Protein AF-A0A431WDT6-F1 (afdb_monomer)

Sequence (170 aa):
MSDIFACDIINPVSVLKQYQFIEPVYHSDGMGHVQEQILVSDQPCSLEGLLERIEEQGDWDSCLVMFEDQPKIWLLSFSDKLENIADYHTKCNMKILSLLTERSDIIALLQDADRWFWDDSNRKMITPLLKEIEELLDHQYSDDLEKEIDVSILTRIKINLEKLYKPYIG

Structure (mmCIF, N/CA/C/O backbone):
data_AF-A0A431WDT6-F1
#
_entry.id   AF-A0A431WDT6-F1
#
loop_
_atom_site.group_PDB
_atom_site.id
_atom_site.type_symbol
_atom_site.label_atom_id
_atom_site.label_alt_id
_atom_site.label_comp_id
_atom_site.label_asym_id
_atom_site.label_entity_id
_atom_site.label_seq_id
_atom_site.pdbx_PDB_ins_code
_atom_site.Cartn_x
_atom_site.Cartn_y
_atom_site.Cartn_z
_atom_site.occupancy
_atom_site.B_iso_or_equiv
_atom_site.auth_seq_id
_atom_site.auth_comp_id
_atom_site.auth_asym_id
_atom_site.auth_atom_id
_atom_site.pdbx_PDB_model_num
ATOM 1 N N . MET A 1 1 ? 33.436 3.730 -22.386 1.00 36.91 1 MET A N 1
ATOM 2 C CA . MET A 1 1 ? 32.573 2.625 -22.839 1.00 36.91 1 MET A CA 1
ATOM 3 C C . MET A 1 1 ? 31.219 2.913 -22.251 1.00 36.91 1 MET A C 1
ATOM 5 O O . MET A 1 1 ? 31.097 2.971 -21.040 1.00 36.91 1 MET A O 1
ATOM 9 N N . SER A 1 2 ? 30.301 3.318 -23.113 1.00 35.41 2 SER A N 1
ATOM 10 C CA . SER A 1 2 ? 28.954 3.752 -22.779 1.00 35.41 2 SER A CA 1
ATOM 11 C C . SER A 1 2 ? 28.068 2.517 -22.690 1.00 35.41 2 SER A C 1
ATOM 13 O O . SER A 1 2 ? 27.655 2.002 -23.730 1.00 35.41 2 SER A O 1
ATOM 15 N N . ASP A 1 3 ? 27.803 2.047 -21.473 1.00 36.84 3 ASP A N 1
ATOM 16 C CA . ASP A 1 3 ? 26.693 1.130 -21.219 1.00 36.84 3 ASP A CA 1
ATOM 17 C C . ASP A 1 3 ? 25.397 1.928 -21.362 1.00 36.84 3 ASP A C 1
ATOM 19 O O . ASP A 1 3 ? 24.826 2.461 -20.414 1.00 36.84 3 ASP A O 1
ATOM 23 N N . ILE A 1 4 ? 24.985 2.078 -22.619 1.00 40.81 4 ILE A N 1
ATOM 24 C CA . ILE A 1 4 ? 23.630 2.443 -23.006 1.00 40.81 4 ILE A CA 1
ATOM 25 C C . ILE A 1 4 ? 22.796 1.208 -22.659 1.00 40.81 4 ILE A C 1
ATOM 27 O O . ILE A 1 4 ? 22.671 0.283 -23.464 1.00 40.81 4 ILE A O 1
ATOM 31 N N . PHE A 1 5 ? 22.339 1.121 -21.409 1.00 45.00 5 PHE A N 1
ATOM 32 C CA . PHE A 1 5 ? 21.459 0.041 -20.984 1.00 45.00 5 PHE A CA 1
ATOM 33 C C . PHE A 1 5 ? 20.177 0.097 -21.812 1.00 45.00 5 PHE A C 1
ATOM 35 O O . PHE A 1 5 ? 19.539 1.137 -21.950 1.00 45.00 5 PHE A O 1
ATOM 42 N N . ALA A 1 6 ? 19.823 -1.054 -22.373 1.00 44.91 6 ALA A N 1
ATOM 43 C CA . ALA A 1 6 ? 18.714 -1.305 -23.280 1.00 44.91 6 ALA A CA 1
ATOM 44 C C . ALA A 1 6 ? 17.319 -1.145 -22.630 1.00 44.91 6 ALA A C 1
ATOM 46 O O . ALA A 1 6 ? 16.490 -2.045 -22.709 1.00 44.91 6 ALA A O 1
ATOM 47 N N . CYS A 1 7 ? 17.045 -0.008 -21.988 1.00 49.97 7 CYS A N 1
ATOM 48 C CA . CYS A 1 7 ? 15.744 0.347 -21.407 1.00 49.97 7 CYS A CA 1
ATOM 49 C C . CYS A 1 7 ? 15.107 1.526 -22.219 1.00 49.97 7 CYS A C 1
ATOM 51 O O . CYS A 1 7 ? 14.104 2.088 -21.791 1.00 49.97 7 CYS A O 1
ATOM 53 N N . ASP A 1 8 ? 15.648 1.897 -23.397 1.00 52.03 8 ASP A N 1
ATOM 54 C CA . ASP A 1 8 ? 15.261 3.094 -24.192 1.00 52.03 8 ASP A CA 1
ATOM 55 C C . ASP A 1 8 ? 14.007 2.946 -25.086 1.00 52.03 8 ASP A C 1
ATOM 57 O O . ASP A 1 8 ? 13.572 3.913 -25.707 1.00 52.03 8 ASP A O 1
ATOM 61 N N . ILE A 1 9 ? 13.378 1.765 -25.154 1.00 55.22 9 ILE A N 1
ATOM 62 C CA . ILE A 1 9 ? 12.106 1.556 -25.884 1.00 55.22 9 ILE A CA 1
ATOM 63 C C . ILE A 1 9 ? 11.198 0.589 -25.111 1.00 55.22 9 ILE A C 1
ATOM 65 O O . ILE A 1 9 ? 10.639 -0.349 -25.677 1.00 55.22 9 ILE A O 1
ATOM 69 N N . ILE A 1 10 ? 11.090 0.745 -23.792 1.00 71.44 10 ILE A N 1
ATOM 70 C CA . ILE A 1 10 ? 10.204 -0.113 -23.002 1.00 71.44 10 ILE A CA 1
ATOM 71 C C . ILE A 1 10 ? 9.273 0.766 -22.182 1.00 71.44 10 ILE A C 1
ATOM 73 O O . ILE A 1 10 ? 9.723 1.579 -21.379 1.00 71.44 10 ILE A O 1
ATOM 77 N N . ASN A 1 11 ? 7.969 0.617 -22.426 1.00 88.56 11 ASN A N 1
ATOM 78 C CA . ASN A 1 11 ? 6.929 1.251 -21.626 1.00 88.56 11 ASN A CA 1
ATOM 79 C C . ASN A 1 11 ? 7.142 0.827 -20.153 1.00 88.56 11 ASN A C 1
ATOM 81 O O . ASN A 1 11 ? 7.065 -0.374 -19.866 1.00 88.56 11 ASN A O 1
ATOM 85 N N . PRO A 1 12 ? 7.439 1.763 -19.231 1.00 91.44 12 PRO A N 1
ATOM 86 C CA . PRO A 1 12 ? 7.830 1.425 -17.865 1.00 91.44 12 PRO A CA 1
ATOM 87 C C . PRO A 1 12 ? 6.694 0.750 -17.090 1.00 91.44 12 PRO A C 1
ATOM 89 O O . PRO A 1 12 ? 6.957 -0.168 -16.318 1.00 91.44 12 PRO A O 1
ATOM 92 N N . VAL A 1 13 ? 5.431 1.093 -17.374 1.00 93.62 13 VAL A N 1
ATOM 93 C CA . VAL A 1 13 ? 4.253 0.412 -16.809 1.00 93.62 13 VAL A CA 1
ATOM 94 C C . VAL A 1 13 ? 4.203 -1.056 -17.241 1.00 93.62 13 VAL A C 1
ATOM 96 O O . VAL A 1 13 ? 3.886 -1.934 -16.443 1.00 93.62 13 VAL A O 1
ATOM 99 N N . SER A 1 14 ? 4.568 -1.356 -18.490 1.00 91.88 14 SER A N 1
ATOM 100 C CA . SER A 1 14 ? 4.610 -2.732 -19.004 1.00 91.88 14 SER A CA 1
ATOM 101 C C . SER A 1 14 ? 5.714 -3.566 -18.352 1.00 91.88 14 SER A C 1
ATOM 103 O O . SER A 1 14 ? 5.508 -4.757 -18.121 1.00 91.88 14 SER A O 1
ATOM 105 N N . VAL A 1 15 ? 6.861 -2.954 -18.032 1.00 91.56 15 VAL A N 1
ATOM 106 C CA . VAL A 1 15 ? 7.926 -3.617 -17.255 1.00 91.56 15 VAL A CA 1
ATOM 107 C C . VAL A 1 15 ? 7.469 -3.836 -15.822 1.00 91.56 15 VAL A C 1
ATOM 109 O O . VAL A 1 15 ? 7.578 -4.948 -15.312 1.00 91.56 15 VAL A O 1
ATOM 112 N N . LEU A 1 16 ? 6.899 -2.802 -15.198 1.00 93.06 16 LEU A N 1
ATOM 113 C CA . LEU A 1 16 ? 6.399 -2.873 -13.832 1.00 93.06 16 LEU A CA 1
ATOM 114 C C . LEU A 1 16 ? 5.329 -3.961 -13.678 1.00 93.06 16 LEU A C 1
ATOM 116 O O . LEU A 1 16 ? 5.355 -4.711 -12.709 1.00 93.06 16 LEU A O 1
ATOM 120 N N . LYS A 1 17 ? 4.448 -4.129 -14.672 1.00 92.62 17 LYS A N 1
ATOM 121 C CA . LYS A 1 17 ? 3.428 -5.191 -14.693 1.00 92.62 17 LYS A CA 1
ATOM 122 C C . LYS A 1 17 ? 4.014 -6.599 -14.529 1.00 92.62 17 LYS A C 1
ATOM 124 O O . LYS A 1 17 ? 3.323 -7.490 -14.045 1.00 92.62 17 LYS A O 1
ATOM 129 N N . GLN A 1 18 ? 5.257 -6.807 -14.963 1.00 91.06 18 GLN A N 1
ATOM 130 C CA . GLN A 1 18 ? 5.967 -8.088 -14.915 1.00 91.06 18 GLN A CA 1
ATOM 131 C C . GLN A 1 18 ? 6.990 -8.153 -13.772 1.00 91.06 18 GLN A C 1
ATOM 133 O O . GLN A 1 18 ? 7.735 -9.129 -13.669 1.00 91.06 18 GLN A O 1
ATOM 138 N N . TYR A 1 19 ? 7.043 -7.124 -12.923 1.00 91.00 19 TYR A N 1
ATOM 139 C CA . TYR A 1 19 ? 7.981 -7.051 -11.816 1.00 91.00 19 TYR A CA 1
ATOM 140 C C . TYR A 1 19 ? 7.681 -8.155 -10.797 1.00 91.00 19 TYR A C 1
ATOM 142 O O . TYR A 1 19 ? 6.546 -8.361 -10.375 1.00 91.00 19 TYR A O 1
ATOM 150 N N . GLN A 1 20 ? 8.721 -8.879 -10.419 1.00 89.50 20 GLN A N 1
ATOM 151 C CA . GLN A 1 20 ? 8.720 -9.936 -9.417 1.00 89.50 20 GLN A CA 1
ATOM 152 C C . G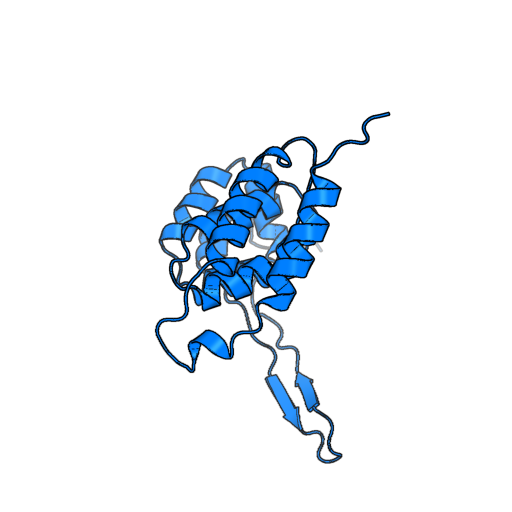LN A 1 20 ? 9.391 -9.431 -8.144 1.00 89.50 20 GLN A C 1
ATOM 154 O O . GLN A 1 20 ? 10.573 -9.084 -8.148 1.00 89.50 20 GLN A O 1
ATOM 159 N N . PHE A 1 21 ? 8.641 -9.421 -7.051 1.00 88.50 21 PHE A N 1
ATOM 160 C CA . PHE A 1 21 ? 9.181 -9.152 -5.728 1.00 88.50 21 PHE A CA 1
ATOM 161 C C . PHE A 1 21 ? 9.727 -10.452 -5.154 1.00 88.50 21 PHE A C 1
ATOM 163 O O . PHE A 1 21 ? 8.991 -11.426 -5.006 1.00 88.50 21 PHE A O 1
ATOM 170 N N . ILE A 1 22 ? 11.032 -10.485 -4.895 1.00 83.00 22 ILE A N 1
ATOM 171 C CA . ILE A 1 22 ? 11.690 -11.670 -4.354 1.00 83.00 22 ILE A CA 1
ATOM 172 C C . ILE A 1 22 ? 11.740 -11.539 -2.836 1.00 83.00 22 ILE A C 1
ATOM 174 O O . ILE A 1 22 ? 12.306 -10.580 -2.308 1.00 83.00 22 ILE A O 1
ATOM 178 N N . GLU A 1 23 ? 11.147 -12.506 -2.143 1.00 78.00 23 GLU A N 1
ATOM 179 C CA . GLU A 1 23 ? 11.227 -12.585 -0.690 1.00 78.00 23 GLU A CA 1
ATOM 180 C C . GLU A 1 23 ? 12.599 -13.115 -0.249 1.00 78.00 23 GLU A C 1
ATOM 182 O O . GLU A 1 23 ? 13.167 -14.006 -0.895 1.00 78.00 23 GLU A O 1
ATOM 187 N N . PRO A 1 24 ? 13.156 -12.585 0.850 1.00 79.88 24 PRO A N 1
ATOM 188 C CA . PRO A 1 24 ? 14.376 -13.122 1.426 1.00 79.88 24 PRO A CA 1
ATOM 189 C C . PRO A 1 24 ? 14.155 -14.545 1.953 1.00 79.88 24 PRO A C 1
ATOM 191 O O . PRO A 1 24 ? 13.082 -14.902 2.439 1.00 79.88 24 PRO A O 1
ATOM 194 N N . VAL A 1 25 ? 15.203 -15.367 1.894 1.00 84.00 25 VAL A N 1
ATOM 195 C CA . VAL A 1 25 ? 15.157 -16.734 2.429 1.00 84.00 25 VAL A CA 1
ATOM 196 C C . VAL A 1 25 ? 15.759 -16.753 3.827 1.00 84.00 25 VAL A C 1
ATOM 198 O O . VAL A 1 25 ? 16.950 -16.493 4.013 1.00 84.00 25 VAL A O 1
ATOM 201 N N . TYR A 1 26 ? 14.941 -17.119 4.810 1.00 84.25 26 TYR A N 1
ATOM 202 C CA . TYR A 1 26 ? 15.363 -17.261 6.199 1.00 84.25 26 TYR A CA 1
ATOM 203 C C . TYR A 1 26 ? 15.824 -18.687 6.496 1.00 84.25 26 TYR A C 1
ATOM 205 O O . TYR A 1 26 ? 15.119 -19.658 6.217 1.00 84.25 26 TYR A O 1
ATOM 213 N N . HIS A 1 27 ? 17.001 -18.825 7.099 1.00 88.06 27 HIS A N 1
ATOM 214 C CA . HIS A 1 27 ? 17.543 -20.115 7.522 1.00 88.06 27 HIS A CA 1
ATOM 215 C C . HIS A 1 27 ? 18.215 -20.003 8.892 1.00 88.06 27 HIS A C 1
ATOM 217 O O . HIS A 1 27 ? 18.692 -18.942 9.283 1.00 88.06 27 HIS A O 1
ATOM 223 N N . SER A 1 28 ? 18.231 -21.096 9.659 1.00 88.12 28 SER A N 1
ATOM 224 C CA . SER A 1 28 ? 18.931 -21.112 10.946 1.00 88.12 28 SER A CA 1
ATOM 225 C C . SER A 1 28 ? 20.441 -21.205 10.736 1.00 88.12 28 SER A C 1
ATOM 227 O O . SER A 1 28 ? 20.901 -22.000 9.918 1.00 88.12 28 SER A O 1
ATOM 229 N N . ASP A 1 29 ? 21.212 -20.454 11.524 1.00 84.75 29 ASP A N 1
ATOM 230 C CA . ASP A 1 29 ? 22.680 -20.535 11.550 1.00 84.75 29 ASP A CA 1
ATOM 231 C C . ASP A 1 29 ? 23.220 -21.730 12.362 1.00 84.75 29 ASP A C 1
ATOM 233 O O . ASP A 1 29 ? 24.432 -21.900 12.503 1.00 84.75 29 ASP A O 1
ATOM 237 N N . GLY A 1 30 ? 22.331 -22.553 12.931 1.00 83.69 30 GLY A N 1
ATOM 238 C CA . GLY A 1 30 ? 22.689 -23.669 13.810 1.00 83.69 30 GLY A CA 1
ATOM 239 C C . GLY A 1 30 ? 23.118 -23.262 15.227 1.00 83.69 30 GLY A C 1
ATOM 240 O O . GLY A 1 30 ? 23.385 -24.139 16.044 1.00 83.69 30 GLY A O 1
ATOM 241 N N . MET A 1 31 ? 23.139 -21.964 15.544 1.00 86.81 31 MET A N 1
ATOM 242 C CA . MET A 1 31 ? 23.462 -21.396 16.862 1.00 86.81 31 MET A CA 1
ATOM 243 C C . MET A 1 31 ? 22.242 -20.758 17.544 1.00 86.81 31 MET A C 1
ATOM 245 O O . MET A 1 31 ? 22.368 -20.143 18.601 1.00 86.81 31 MET A O 1
ATOM 249 N N . GLY A 1 32 ? 21.054 -20.929 16.960 1.00 84.56 32 GLY A N 1
ATOM 250 C CA . GLY A 1 32 ? 19.807 -20.358 17.464 1.00 84.56 32 GLY A CA 1
ATOM 251 C C . GLY A 1 32 ? 19.482 -18.971 16.908 1.00 84.56 32 GLY A C 1
ATOM 252 O O . GLY A 1 32 ? 18.523 -18.365 17.381 1.00 84.56 32 GLY A O 1
ATOM 253 N N . HIS A 1 33 ? 20.216 -18.478 15.904 1.00 86.44 33 HIS A N 1
ATOM 254 C CA . HIS A 1 33 ? 19.842 -17.271 15.168 1.00 86.44 33 HIS A CA 1
ATOM 255 C C . HIS A 1 33 ? 19.253 -17.613 13.797 1.00 86.44 33 HIS A C 1
ATOM 257 O O . HIS A 1 33 ? 19.459 -18.700 13.245 1.00 86.44 33 HIS A O 1
ATOM 263 N N . VAL A 1 34 ? 18.506 -16.655 13.254 1.00 85.81 34 VAL A N 1
ATOM 264 C CA . VAL A 1 34 ? 17.986 -16.684 11.887 1.00 85.81 34 VAL A CA 1
ATOM 265 C C . VAL A 1 34 ? 18.872 -15.782 11.035 1.00 85.81 34 VAL A C 1
ATOM 267 O O . VAL A 1 34 ? 19.055 -14.610 11.356 1.00 85.81 34 VAL A O 1
ATOM 270 N N . GLN A 1 35 ? 19.435 -16.340 9.968 1.00 84.12 35 GLN A N 1
ATOM 271 C CA . GLN A 1 35 ? 20.136 -15.603 8.927 1.00 84.12 35 GLN A CA 1
ATOM 272 C C . GLN A 1 35 ? 19.190 -15.329 7.766 1.00 84.12 35 GLN A C 1
ATOM 274 O O . GLN A 1 35 ? 18.425 -16.195 7.337 1.00 84.12 35 GLN A O 1
ATOM 279 N N . GLU A 1 36 ? 19.265 -14.103 7.266 1.00 85.25 36 GLU A N 1
ATOM 280 C CA . GLU A 1 36 ? 18.527 -13.642 6.103 1.00 85.25 36 GLU A CA 1
ATOM 281 C C . GLU A 1 36 ? 19.428 -13.715 4.869 1.00 85.25 36 GLU A C 1
ATOM 283 O O . GLU A 1 36 ? 20.492 -13.095 4.819 1.00 85.25 36 GLU A O 1
ATOM 288 N N . GLN A 1 37 ? 19.010 -14.480 3.863 1.00 82.75 37 GLN A N 1
ATOM 289 C CA . GLN A 1 37 ? 19.633 -14.465 2.547 1.00 82.75 37 GLN A CA 1
ATOM 290 C C . GLN A 1 37 ? 18.851 -13.526 1.633 1.00 82.75 37 GLN A C 1
ATOM 292 O O . GLN A 1 37 ? 17.759 -13.864 1.171 1.00 82.75 37 GLN A O 1
ATOM 297 N N . ILE A 1 38 ? 19.437 -12.366 1.338 1.00 77.69 38 ILE A N 1
ATOM 298 C CA . ILE A 1 38 ? 18.904 -11.443 0.334 1.00 77.69 38 ILE A CA 1
ATOM 299 C C . ILE A 1 38 ? 19.161 -12.050 -1.047 1.00 77.69 38 ILE A C 1
ATOM 301 O O . ILE A 1 38 ? 20.310 -12.264 -1.444 1.00 77.69 38 ILE A O 1
ATOM 305 N N . LEU A 1 39 ? 18.087 -12.349 -1.771 1.00 73.94 39 LEU A N 1
ATOM 306 C CA . LEU A 1 39 ? 18.159 -12.807 -3.152 1.00 73.94 39 LEU A CA 1
ATOM 307 C C . LEU A 1 39 ? 18.288 -11.594 -4.081 1.00 73.94 39 LEU A C 1
ATOM 309 O O . LEU A 1 39 ? 17.548 -10.620 -3.955 1.00 73.94 39 LEU A O 1
ATOM 313 N N . VAL A 1 40 ? 19.244 -11.645 -5.008 1.00 68.88 40 VAL A N 1
ATOM 314 C CA . VAL A 1 40 ? 19.426 -10.591 -6.013 1.00 68.88 40 VAL A CA 1
ATOM 315 C C . VAL A 1 40 ? 18.443 -10.839 -7.151 1.00 68.88 40 VAL A C 1
ATOM 317 O O . VAL A 1 40 ? 18.384 -11.942 -7.689 1.00 68.88 40 VAL A O 1
ATOM 320 N N . SER A 1 41 ? 17.663 -9.817 -7.495 1.00 70.81 41 SER A N 1
ATOM 321 C CA . SER A 1 41 ? 16.748 -9.858 -8.632 1.00 70.81 41 SER A CA 1
ATOM 322 C C . SER A 1 41 ? 17.514 -9.710 -9.945 1.00 70.81 41 SER A C 1
ATOM 324 O O . SER A 1 41 ? 18.319 -8.792 -10.085 1.00 70.81 41 SER A O 1
ATOM 326 N N . ASP A 1 42 ? 17.212 -10.561 -10.927 1.00 71.12 42 ASP A N 1
ATOM 327 C CA . ASP A 1 42 ? 17.721 -10.453 -12.306 1.00 71.12 42 ASP A CA 1
ATOM 328 C C . ASP A 1 42 ? 16.990 -9.360 -13.120 1.00 71.12 42 ASP A C 1
ATOM 330 O O . ASP A 1 42 ? 17.046 -9.328 -14.352 1.00 71.12 42 ASP A O 1
ATOM 334 N N . GLN A 1 43 ? 16.249 -8.469 -12.455 1.00 76.12 43 GLN A N 1
ATOM 335 C CA . GLN A 1 43 ? 15.481 -7.428 -13.127 1.00 76.12 43 GLN A CA 1
ATOM 336 C C . GLN A 1 43 ? 16.374 -6.352 -13.742 1.00 76.12 43 GLN A C 1
ATOM 338 O O . GLN A 1 43 ? 17.304 -5.865 -13.102 1.00 76.12 43 GLN A O 1
ATOM 343 N N . PRO A 1 44 ? 16.062 -5.926 -14.977 1.00 72.75 44 PRO A N 1
ATOM 344 C CA . PRO A 1 44 ? 16.914 -5.008 -15.721 1.00 72.75 44 PRO A CA 1
ATOM 345 C C . PRO A 1 44 ? 16.868 -3.568 -15.196 1.00 72.75 44 PRO A C 1
ATOM 347 O O . PRO A 1 44 ? 17.808 -2.813 -15.421 1.00 72.75 44 PRO A O 1
ATOM 350 N N . CYS A 1 45 ? 15.770 -3.172 -14.551 1.00 82.44 45 CYS A N 1
ATOM 351 C CA . CYS A 1 45 ? 15.501 -1.805 -14.117 1.00 82.44 45 CYS A CA 1
ATOM 352 C C . CYS A 1 45 ? 14.896 -1.895 -12.687 1.00 82.44 45 CYS A C 1
ATOM 354 O O . CYS A 1 45 ? 14.062 -2.769 -12.436 1.00 82.44 45 CYS A O 1
ATOM 356 N N . SER A 1 46 ? 15.375 -1.076 -11.736 1.00 88.38 46 SER A N 1
ATOM 357 C CA . SER A 1 46 ? 14.887 -1.066 -10.342 1.00 88.38 46 SER A CA 1
ATOM 358 C C . SER A 1 46 ? 13.457 -0.530 -10.258 1.00 88.38 46 SER A C 1
ATOM 360 O O . SER A 1 46 ? 13.038 0.215 -11.144 1.00 88.38 46 SER A O 1
ATOM 362 N N . LEU A 1 47 ? 12.719 -0.874 -9.197 1.00 90.38 47 LEU A N 1
ATOM 363 C CA . LEU A 1 47 ? 11.371 -0.346 -8.959 1.00 90.38 47 LEU A CA 1
ATOM 364 C C . LEU A 1 47 ? 11.362 1.189 -9.005 1.00 90.38 47 LEU A C 1
ATOM 366 O O . LEU A 1 47 ? 10.633 1.769 -9.799 1.00 90.38 47 LEU A O 1
ATOM 370 N N . GLU A 1 48 ? 12.238 1.834 -8.249 1.00 89.88 48 GLU A N 1
ATOM 371 C CA . GLU A 1 48 ? 12.349 3.289 -8.140 1.00 89.88 48 GLU A CA 1
ATOM 372 C C . GLU A 1 48 ? 12.669 3.905 -9.502 1.00 89.88 48 GLU A C 1
ATOM 374 O O . GLU A 1 48 ? 12.013 4.854 -9.919 1.00 89.88 48 GLU A O 1
ATOM 379 N N . GLY A 1 49 ? 13.578 3.292 -10.267 1.00 89.75 49 GLY A N 1
ATOM 380 C CA . GLY A 1 49 ? 13.887 3.739 -11.624 1.00 89.75 49 GLY A CA 1
ATOM 381 C C . GLY A 1 49 ? 12.713 3.576 -12.598 1.00 89.75 49 GLY A C 1
ATOM 382 O O . GLY A 1 49 ? 12.581 4.354 -13.544 1.00 89.75 49 GLY A O 1
ATOM 383 N N . LEU A 1 50 ? 11.836 2.587 -12.392 1.00 91.94 50 LEU A N 1
ATOM 384 C CA . LEU A 1 50 ? 10.594 2.453 -13.158 1.00 91.94 50 LEU A CA 1
ATOM 385 C C . LEU A 1 50 ? 9.570 3.520 -12.756 1.00 91.94 50 LEU A C 1
ATOM 387 O O . LEU A 1 50 ? 8.939 4.095 -13.642 1.00 91.94 50 LEU A O 1
ATOM 391 N N . LEU A 1 51 ? 9.421 3.805 -11.460 1.00 93.00 51 LEU A N 1
ATOM 392 C CA . LEU A 1 51 ? 8.489 4.815 -10.951 1.00 93.00 51 LEU A CA 1
ATOM 393 C C . LEU A 1 51 ? 8.898 6.234 -11.365 1.00 93.00 51 LEU A C 1
A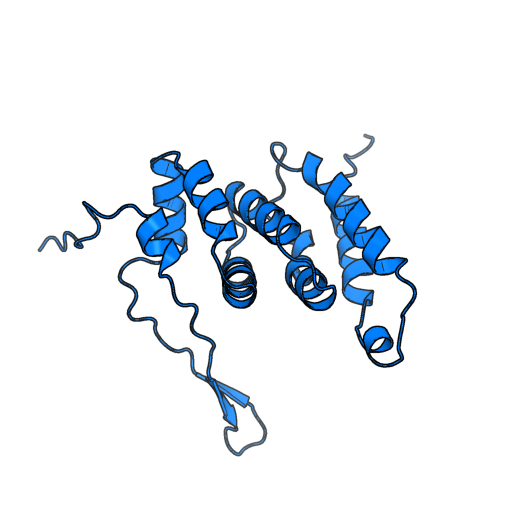TOM 395 O O . LEU A 1 51 ? 8.051 6.996 -11.828 1.00 93.00 51 LEU A O 1
ATOM 399 N N . GLU A 1 52 ? 10.190 6.563 -11.303 1.00 91.12 52 GLU A N 1
ATOM 400 C CA . GLU A 1 52 ? 10.731 7.832 -11.807 1.00 91.12 52 GLU A CA 1
ATOM 401 C C . GLU A 1 52 ? 10.426 8.016 -13.298 1.00 91.12 52 GLU A C 1
ATOM 403 O O . GLU A 1 52 ? 9.964 9.074 -13.717 1.00 91.12 52 GLU A O 1
ATOM 408 N N . ARG A 1 53 ? 10.584 6.965 -14.108 1.00 91.94 53 ARG A N 1
ATOM 409 C CA . ARG A 1 53 ? 10.247 7.019 -15.538 1.00 91.94 53 ARG A CA 1
ATOM 410 C C . ARG A 1 53 ? 8.750 7.178 -15.800 1.00 91.94 53 ARG A C 1
ATOM 412 O O . ARG A 1 53 ? 8.380 7.812 -16.786 1.00 91.94 53 ARG A O 1
ATOM 419 N N . ILE A 1 54 ? 7.890 6.591 -14.966 1.00 93.62 54 ILE A N 1
ATOM 420 C CA . ILE A 1 54 ? 6.431 6.779 -15.056 1.00 93.62 54 ILE A CA 1
ATOM 421 C C . ILE A 1 54 ? 6.070 8.234 -14.741 1.00 93.62 54 ILE A C 1
ATOM 423 O O . ILE A 1 54 ? 5.276 8.823 -15.475 1.00 93.62 54 ILE A O 1
ATOM 427 N N . GLU A 1 55 ? 6.687 8.823 -13.713 1.00 92.38 55 GLU A N 1
ATOM 428 C CA . GLU A 1 55 ? 6.541 10.244 -13.375 1.00 92.38 55 GLU A CA 1
ATOM 429 C C . GLU A 1 55 ? 6.996 11.140 -14.536 1.00 92.38 55 GLU A C 1
ATOM 431 O O . GLU A 1 55 ? 6.232 11.989 -14.991 1.00 92.38 55 GLU A O 1
ATOM 436 N N . GLU A 1 56 ? 8.193 10.909 -15.083 1.00 92.12 56 GLU A N 1
ATOM 437 C CA . GLU A 1 56 ? 8.735 11.675 -16.216 1.00 92.12 56 GLU A CA 1
ATOM 438 C C . GLU A 1 56 ? 7.849 11.598 -17.470 1.00 92.12 56 GLU A C 1
ATOM 440 O O . GLU A 1 56 ? 7.751 12.567 -18.228 1.00 92.12 56 GLU A O 1
ATOM 445 N N . GLN A 1 57 ? 7.194 10.455 -17.696 1.00 93.19 57 GLN A N 1
ATOM 446 C CA . GLN A 1 57 ? 6.268 10.248 -18.814 1.00 93.19 57 GLN A CA 1
ATOM 447 C C . GLN A 1 57 ? 4.841 10.727 -18.515 1.00 93.19 57 GLN A C 1
ATOM 449 O O . GLN A 1 57 ? 4.026 10.804 -19.436 1.00 93.19 57 GLN A O 1
ATOM 454 N N . GLY A 1 58 ? 4.527 11.052 -17.257 1.00 91.88 58 GLY A N 1
ATOM 455 C CA . GLY A 1 58 ? 3.181 11.407 -16.813 1.00 91.88 58 GLY A CA 1
ATOM 456 C C . GLY A 1 58 ? 2.161 10.270 -16.957 1.00 91.88 58 GLY A C 1
ATOM 457 O O . GLY A 1 58 ? 0.973 10.547 -17.101 1.00 91.88 58 GLY A O 1
ATOM 458 N N . ASP A 1 59 ? 2.597 9.005 -16.936 1.00 93.69 59 ASP A N 1
ATOM 459 C CA . ASP A 1 59 ? 1.761 7.829 -17.251 1.00 93.69 59 ASP A CA 1
ATOM 460 C C . ASP A 1 59 ? 1.161 7.153 -15.999 1.00 93.69 59 ASP A C 1
ATOM 462 O O . ASP A 1 59 ? 0.963 5.935 -15.935 1.00 93.69 59 ASP A O 1
ATOM 466 N N . TRP A 1 60 ? 0.882 7.947 -14.960 1.00 93.75 60 TRP A N 1
ATOM 467 C CA . TRP A 1 60 ? 0.332 7.442 -13.698 1.00 93.75 60 TRP A CA 1
ATOM 468 C C . TRP A 1 60 ? -1.044 6.813 -13.854 1.00 93.75 60 TRP A C 1
ATOM 470 O O . TRP A 1 60 ? -1.326 5.822 -13.188 1.00 93.75 60 TRP A O 1
ATOM 480 N N . ASP A 1 61 ? -1.887 7.335 -14.744 1.00 94.00 61 ASP A N 1
ATOM 481 C CA . ASP A 1 61 ? -3.216 6.768 -14.977 1.00 94.00 61 ASP A CA 1
ATOM 482 C C . ASP A 1 61 ? -3.109 5.313 -15.455 1.00 94.00 61 ASP A C 1
ATOM 484 O O . ASP A 1 61 ? -3.749 4.427 -14.885 1.00 94.00 61 ASP A O 1
ATOM 488 N N . SER A 1 62 ? -2.235 5.031 -16.428 1.00 94.69 62 SER A N 1
ATOM 489 C CA . SER A 1 62 ? -1.990 3.661 -16.895 1.00 94.69 62 SER A CA 1
ATOM 490 C C . SER A 1 62 ? -1.375 2.788 -15.802 1.00 94.69 62 SER A C 1
ATOM 492 O O . SER A 1 62 ? -1.743 1.619 -15.670 1.00 94.69 62 SER A O 1
ATOM 494 N N . CYS A 1 63 ? -0.465 3.343 -14.992 1.00 95.38 63 CYS A N 1
ATOM 495 C CA . CYS A 1 63 ? 0.126 2.631 -13.859 1.00 95.38 63 CYS A CA 1
ATOM 496 C C . CYS A 1 63 ? -0.930 2.220 -12.821 1.00 95.38 63 CYS A C 1
ATOM 498 O O . CYS A 1 63 ? -0.962 1.068 -12.391 1.00 95.38 63 CYS A O 1
ATOM 500 N N . LEU A 1 64 ? -1.817 3.138 -12.435 1.00 95.44 64 LEU A N 1
ATOM 501 C CA . LEU A 1 64 ? -2.847 2.885 -11.428 1.00 95.44 64 LEU A CA 1
ATOM 502 C C . LEU A 1 64 ? -3.953 1.963 -11.954 1.00 95.44 64 LEU A C 1
ATOM 504 O O . LEU A 1 64 ? -4.496 1.180 -11.178 1.00 95.44 64 LEU A O 1
ATOM 508 N N . VAL A 1 65 ? -4.269 2.011 -13.253 1.00 96.25 65 VAL A N 1
ATOM 509 C CA . VAL A 1 65 ? -5.163 1.032 -13.897 1.00 96.25 65 VAL A CA 1
ATOM 510 C C . VAL A 1 65 ? -4.531 -0.359 -13.901 1.00 96.25 65 VAL A C 1
ATOM 512 O O . VAL A 1 65 ? -5.210 -1.339 -13.617 1.00 96.25 65 VAL A O 1
ATOM 515 N N . MET A 1 66 ? -3.224 -0.465 -14.155 1.00 96.31 66 MET A N 1
ATOM 516 C CA . MET A 1 66 ? -2.523 -1.753 -14.160 1.00 96.31 66 MET A CA 1
ATOM 517 C C . MET A 1 66 ? -2.633 -2.490 -12.817 1.00 96.31 66 MET A C 1
ATOM 519 O O . MET A 1 66 ? -2.688 -3.718 -12.820 1.00 96.31 66 MET A O 1
ATOM 523 N N . PHE A 1 67 ? -2.738 -1.777 -11.690 1.00 97.69 67 PHE A N 1
ATOM 524 C CA . PHE A 1 67 ? -2.905 -2.395 -10.367 1.00 97.69 67 PHE A CA 1
ATOM 525 C C . PHE A 1 67 ? -4.191 -3.223 -10.252 1.00 97.69 67 PHE A C 1
ATOM 527 O O . PHE A 1 67 ? -4.219 -4.187 -9.494 1.00 97.69 67 PHE A O 1
ATOM 534 N N . GLU A 1 68 ? -5.236 -2.886 -11.010 1.00 96.44 68 GLU A N 1
ATOM 535 C CA . GLU A 1 68 ? -6.513 -3.616 -11.000 1.00 96.44 68 GLU A CA 1
ATOM 536 C C . GLU A 1 68 ? -6.369 -5.048 -11.539 1.00 96.44 68 GLU A C 1
ATOM 538 O O . GLU A 1 68 ? -7.139 -5.930 -11.165 1.00 96.44 68 GLU A O 1
ATOM 543 N N . ASP A 1 69 ? -5.353 -5.292 -12.373 1.00 95.62 69 ASP A N 1
ATOM 544 C CA . ASP A 1 69 ? -5.039 -6.610 -12.933 1.00 95.62 69 ASP A CA 1
ATOM 545 C C . ASP A 1 69 ? -4.082 -7.432 -12.048 1.00 95.62 69 ASP A C 1
ATOM 547 O O . ASP A 1 69 ? -3.771 -8.579 -12.384 1.00 95.62 69 ASP A O 1
ATOM 551 N N . GLN A 1 70 ? -3.547 -6.857 -10.965 1.00 96.94 70 GLN A N 1
ATOM 552 C CA . GLN A 1 70 ? -2.478 -7.486 -10.189 1.00 96.94 70 GLN A CA 1
ATOM 553 C C . GLN A 1 70 ? -3.003 -8.354 -9.039 1.00 96.94 70 GLN A C 1
ATOM 555 O O . GLN A 1 70 ? -3.983 -8.005 -8.379 1.00 96.94 70 GLN A O 1
ATOM 560 N N . PRO A 1 71 ? -2.332 -9.481 -8.728 1.00 96.00 71 PRO A N 1
ATOM 561 C CA . PRO A 1 71 ? -2.643 -10.263 -7.538 1.00 96.00 71 PRO A CA 1
ATOM 562 C C . PRO A 1 71 ? -2.426 -9.462 -6.248 1.00 96.00 71 PRO A C 1
ATOM 564 O O . PRO A 1 71 ? -1.470 -8.699 -6.136 1.00 96.00 71 PRO A O 1
ATOM 567 N N . LYS A 1 72 ? -3.234 -9.728 -5.215 1.00 95.19 72 LYS A N 1
ATOM 568 C CA . LYS A 1 72 ? -3.121 -9.059 -3.904 1.00 95.19 72 LYS A CA 1
ATOM 569 C C . LYS A 1 72 ? -1.720 -9.131 -3.284 1.00 95.19 72 LYS A C 1
ATOM 571 O O . LYS A 1 72 ? -1.228 -8.137 -2.767 1.00 95.19 72 LYS A O 1
ATOM 576 N N . ILE 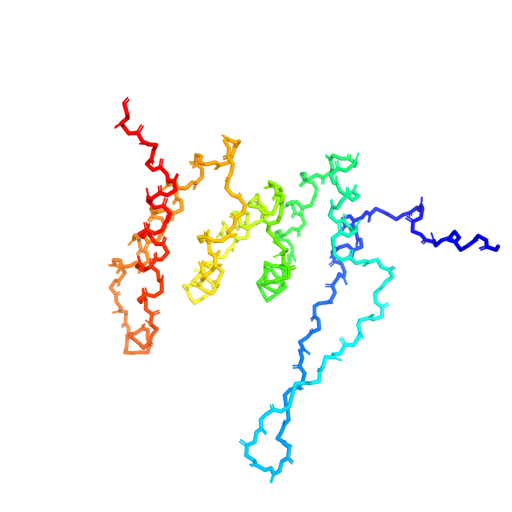A 1 73 ? -1.052 -10.282 -3.410 1.00 94.56 73 ILE A N 1
ATOM 577 C CA . ILE A 1 73 ? 0.325 -10.478 -2.928 1.00 94.56 73 ILE A CA 1
ATOM 578 C C . ILE A 1 73 ? 1.280 -9.515 -3.638 1.00 94.56 73 ILE A C 1
ATOM 580 O O . ILE A 1 73 ? 2.102 -8.886 -2.987 1.00 94.56 73 ILE A O 1
ATOM 584 N N . TRP A 1 74 ? 1.127 -9.339 -4.954 1.00 95.62 74 TRP A N 1
ATOM 585 C CA . TRP A 1 74 ? 1.944 -8.405 -5.725 1.00 95.62 74 TRP A CA 1
ATOM 586 C C . TRP A 1 74 ? 1.749 -6.965 -5.246 1.00 95.62 74 TRP A C 1
ATOM 588 O O . TRP A 1 74 ? 2.729 -6.254 -5.057 1.00 95.62 74 TRP A O 1
ATOM 598 N N . LEU A 1 75 ? 0.501 -6.550 -4.998 1.00 97.00 75 LEU A N 1
ATOM 599 C CA . LEU A 1 75 ? 0.185 -5.202 -4.512 1.00 97.00 75 LEU A CA 1
ATOM 600 C C . LEU A 1 75 ? 0.797 -4.934 -3.129 1.00 97.00 75 LEU A C 1
ATOM 602 O O . LEU A 1 75 ? 1.371 -3.870 -2.902 1.00 97.00 75 LEU A O 1
ATOM 606 N N . LEU A 1 76 ? 0.713 -5.906 -2.217 1.00 95.62 76 LEU A N 1
ATOM 607 C CA . LEU A 1 76 ? 1.310 -5.796 -0.885 1.00 95.62 76 LEU A CA 1
ATOM 608 C C . LEU A 1 76 ? 2.840 -5.751 -0.955 1.00 95.62 76 LEU A C 1
ATOM 610 O O . LEU A 1 76 ? 3.449 -4.890 -0.326 1.00 95.62 76 LEU A O 1
ATOM 614 N N . SER A 1 77 ? 3.465 -6.609 -1.766 1.00 94.69 77 SER A N 1
ATOM 615 C CA . SER A 1 77 ? 4.916 -6.576 -1.974 1.00 94.69 77 SER A CA 1
ATOM 616 C C . SER A 1 77 ? 5.382 -5.283 -2.645 1.00 94.69 77 SER A C 1
ATOM 618 O O . SER A 1 77 ? 6.437 -4.766 -2.293 1.00 94.69 77 SER A O 1
ATOM 620 N N . PHE A 1 78 ? 4.597 -4.736 -3.578 1.00 95.12 78 PHE A N 1
ATOM 621 C CA . PHE A 1 78 ? 4.861 -3.429 -4.174 1.00 95.12 78 PHE A CA 1
ATOM 622 C C . PHE A 1 78 ? 4.873 -2.345 -3.096 1.00 95.12 78 PHE A C 1
ATOM 624 O O . PHE A 1 78 ? 5.844 -1.601 -3.008 1.00 95.12 78 PHE A O 1
ATOM 631 N N . SER A 1 79 ? 3.840 -2.292 -2.245 1.00 95.12 79 SER A N 1
ATOM 632 C CA . SER A 1 79 ? 3.755 -1.307 -1.160 1.00 95.12 79 SER A CA 1
ATOM 633 C C . SER A 1 79 ? 4.901 -1.429 -0.152 1.00 95.12 79 SER A C 1
ATOM 635 O O . SER A 1 79 ? 5.406 -0.401 0.290 1.00 95.12 79 SER A O 1
ATOM 637 N N . ASP A 1 80 ? 5.300 -2.650 0.216 1.00 92.38 80 ASP A N 1
ATOM 638 C CA . ASP A 1 80 ? 6.406 -2.911 1.155 1.00 92.38 80 ASP A CA 1
ATOM 639 C C . ASP A 1 80 ? 7.753 -2.398 0.626 1.00 92.38 80 ASP A C 1
ATOM 641 O O . ASP A 1 80 ? 8.621 -1.984 1.391 1.00 92.38 80 ASP A O 1
ATOM 645 N N . LYS A 1 81 ? 7.932 -2.406 -0.700 1.00 91.25 81 LYS A N 1
ATOM 646 C CA . LYS A 1 81 ? 9.165 -1.945 -1.343 1.00 91.25 81 LYS A CA 1
ATOM 647 C C . LYS A 1 81 ? 9.199 -0.457 -1.657 1.00 91.25 81 LYS A C 1
ATOM 649 O O . LYS A 1 81 ? 10.263 0.019 -2.030 1.00 91.25 81 LYS A O 1
ATOM 654 N N . LEU A 1 82 ? 8.104 0.279 -1.469 1.00 91.19 82 LEU A N 1
ATOM 655 C CA . LEU A 1 82 ? 8.120 1.725 -1.670 1.00 91.19 82 LEU A CA 1
ATOM 656 C C . LEU A 1 82 ? 8.947 2.428 -0.593 1.00 91.19 82 LEU A C 1
ATOM 658 O O . LEU A 1 82 ? 8.658 2.338 0.599 1.00 91.19 82 LEU A O 1
ATOM 662 N N . GLU A 1 83 ? 9.897 3.257 -1.020 1.00 85.88 83 GLU A N 1
ATOM 663 C CA . GLU A 1 83 ? 10.697 4.073 -0.098 1.00 85.88 83 GLU A CA 1
ATOM 664 C C . GLU A 1 83 ? 9.901 5.212 0.570 1.00 85.88 83 GLU A C 1
ATOM 666 O O . GLU A 1 83 ? 10.367 5.814 1.536 1.00 85.88 83 GLU A O 1
ATOM 671 N N . ASN A 1 84 ? 8.695 5.528 0.077 1.00 86.06 84 ASN A N 1
ATOM 672 C CA . ASN A 1 84 ? 7.828 6.592 0.608 1.00 86.06 84 ASN A CA 1
ATOM 673 C C . ASN A 1 84 ? 8.493 7.988 0.643 1.00 86.06 84 ASN A C 1
ATOM 675 O O . ASN A 1 84 ? 8.206 8.814 1.505 1.00 86.06 84 ASN A O 1
ATOM 679 N N . ILE A 1 85 ? 9.353 8.277 -0.339 1.00 87.06 85 ILE A N 1
ATOM 680 C CA . ILE A 1 85 ? 10.063 9.564 -0.481 1.00 87.06 85 ILE A CA 1
ATOM 681 C C . ILE A 1 85 ? 9.388 10.582 -1.420 1.00 87.06 85 ILE A C 1
ATOM 683 O O . ILE A 1 85 ? 9.867 11.708 -1.540 1.00 87.06 85 ILE A O 1
ATOM 687 N N . ALA A 1 86 ? 8.295 10.208 -2.090 1.00 87.25 86 ALA A N 1
ATOM 688 C CA . ALA A 1 86 ? 7.635 11.008 -3.117 1.00 87.25 86 ALA A CA 1
ATOM 689 C C . ALA A 1 86 ? 6.105 10.892 -3.036 1.00 87.25 86 ALA A C 1
ATOM 691 O O . ALA A 1 86 ? 5.573 9.874 -2.594 1.00 87.25 86 ALA A O 1
ATOM 692 N N . ASP A 1 87 ? 5.394 11.921 -3.508 1.00 86.12 87 ASP A N 1
ATOM 693 C CA . ASP A 1 87 ? 3.923 12.010 -3.464 1.00 86.12 87 ASP A CA 1
ATOM 694 C C . ASP A 1 87 ? 3.219 10.840 -4.172 1.00 86.12 87 ASP A C 1
ATOM 696 O O . ASP A 1 87 ? 2.226 10.299 -3.676 1.00 86.12 87 ASP A O 1
ATOM 700 N N . TYR A 1 88 ? 3.754 10.386 -5.307 1.00 88.50 88 TYR A N 1
ATOM 701 C CA . TYR A 1 88 ? 3.163 9.275 -6.049 1.00 88.50 88 TYR A CA 1
ATOM 702 C C . TYR A 1 88 ? 3.149 7.958 -5.257 1.00 88.50 88 TYR A C 1
ATOM 704 O O . TYR A 1 88 ? 2.254 7.144 -5.477 1.00 88.50 88 TYR A O 1
ATOM 712 N N . HIS A 1 89 ? 4.043 7.766 -4.277 1.00 91.94 89 HIS A N 1
ATOM 713 C CA . HIS A 1 89 ? 4.007 6.591 -3.399 1.00 91.94 89 HIS A CA 1
ATOM 714 C C . HIS A 1 89 ? 2.708 6.527 -2.596 1.00 91.94 89 HIS A C 1
ATOM 716 O O . HIS A 1 89 ? 2.049 5.489 -2.548 1.00 91.94 89 HIS A O 1
ATOM 722 N N . THR A 1 90 ? 2.275 7.660 -2.042 1.00 93.31 90 THR A N 1
ATOM 723 C CA . THR A 1 90 ? 1.011 7.748 -1.306 1.00 93.31 90 THR A CA 1
ATOM 724 C C . THR A 1 90 ? -0.179 7.497 -2.228 1.00 93.31 90 THR A C 1
ATOM 726 O O . THR A 1 90 ? -1.111 6.791 -1.845 1.00 93.31 90 THR A O 1
ATOM 729 N N . LYS A 1 91 ? -0.144 7.990 -3.474 1.00 92.06 91 LYS A N 1
ATOM 730 C CA . LYS A 1 91 ? -1.188 7.683 -4.471 1.00 92.06 91 LYS A CA 1
ATOM 731 C C . LYS A 1 91 ? -1.263 6.187 -4.774 1.00 92.06 91 LYS A C 1
ATOM 733 O O . LYS A 1 91 ? -2.366 5.642 -4.812 1.00 92.06 91 LYS A O 1
ATOM 738 N N . CYS A 1 92 ? -0.119 5.525 -4.940 1.00 95.00 92 CYS A N 1
ATOM 739 C CA . CYS A 1 92 ? -0.056 4.078 -5.124 1.00 95.00 92 CYS A CA 1
ATOM 740 C C . CYS A 1 92 ? -0.653 3.335 -3.925 1.00 95.00 92 CYS A C 1
ATOM 742 O O . CYS A 1 92 ? -1.544 2.510 -4.117 1.00 95.00 92 CYS A O 1
ATOM 744 N N . ASN A 1 93 ? -0.243 3.668 -2.700 1.00 96.12 93 ASN A N 1
ATOM 745 C CA . ASN A 1 93 ? -0.742 3.009 -1.490 1.00 96.12 93 ASN A CA 1
ATOM 746 C C . ASN A 1 93 ? -2.248 3.211 -1.292 1.00 96.12 93 ASN A C 1
ATOM 748 O O . ASN A 1 93 ? -2.966 2.265 -0.978 1.00 96.12 93 ASN A O 1
ATOM 752 N N . MET A 1 94 ? -2.764 4.413 -1.563 1.00 95.56 94 MET A N 1
ATOM 753 C CA . MET A 1 94 ? -4.205 4.678 -1.522 1.00 95.56 94 MET A CA 1
ATOM 754 C C . MET A 1 94 ? -4.971 3.915 -2.611 1.00 95.56 94 MET A C 1
ATOM 756 O O . MET A 1 94 ? -6.080 3.438 -2.361 1.00 95.56 94 MET A O 1
ATOM 760 N N . LYS A 1 95 ? -4.396 3.759 -3.813 1.00 96.62 95 LYS A N 1
ATOM 761 C CA . LYS A 1 95 ? -4.991 2.920 -4.863 1.00 96.62 95 LYS A CA 1
ATOM 762 C C . LYS A 1 95 ? -5.010 1.455 -4.439 1.00 96.62 95 LYS A C 1
ATOM 764 O O . LYS A 1 95 ? -6.056 0.827 -4.568 1.00 96.62 95 LYS A O 1
ATOM 769 N N . ILE A 1 96 ? -3.915 0.934 -3.887 1.00 97.44 96 ILE A N 1
ATOM 770 C CA . ILE A 1 96 ? -3.843 -0.438 -3.366 1.00 97.44 96 ILE A CA 1
ATOM 771 C C . ILE A 1 96 ? -4.897 -0.648 -2.276 1.00 97.44 96 ILE A C 1
ATOM 773 O O . ILE A 1 96 ? -5.666 -1.600 -2.366 1.00 97.44 96 ILE A O 1
ATOM 777 N N . LEU A 1 97 ? -5.013 0.276 -1.316 1.00 96.94 97 LEU A N 1
ATOM 778 C CA . LEU A 1 97 ? -6.029 0.223 -0.261 1.00 96.94 97 LEU A CA 1
ATOM 779 C C . LEU A 1 97 ? -7.442 0.066 -0.835 1.00 96.94 97 LEU A C 1
ATOM 781 O O . LEU A 1 97 ? -8.208 -0.753 -0.346 1.00 96.94 97 LEU A O 1
ATOM 785 N N . SER A 1 98 ? -7.768 0.800 -1.904 1.00 96.12 98 SER A N 1
ATOM 786 C CA . SER A 1 98 ? -9.087 0.717 -2.550 1.00 96.12 98 SER A CA 1
ATOM 787 C C . SER A 1 98 ? -9.364 -0.604 -3.284 1.00 96.12 98 SER A C 1
ATOM 789 O O . SER A 1 98 ? -10.514 -0.876 -3.624 1.00 96.12 98 SER A O 1
ATOM 791 N N . LEU A 1 99 ? -8.326 -1.400 -3.562 1.00 97.00 99 LEU A N 1
ATOM 792 C CA . LEU A 1 99 ? -8.425 -2.685 -4.262 1.00 97.00 99 LEU A CA 1
ATOM 793 C C . LEU A 1 99 ? -8.452 -3.880 -3.304 1.00 97.00 99 LEU A C 1
ATOM 795 O O . LEU A 1 99 ? -8.932 -4.951 -3.676 1.00 97.00 99 LEU A O 1
ATOM 799 N N . LEU A 1 100 ? -7.935 -3.721 -2.084 1.00 96.25 100 LEU A N 1
ATOM 800 C CA . LEU A 1 100 ? -7.947 -4.774 -1.077 1.00 96.25 100 LEU A CA 1
ATOM 801 C C . LEU A 1 100 ? -9.322 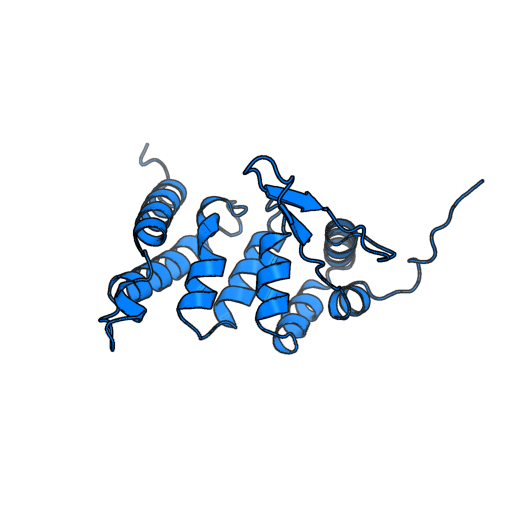-4.870 -0.412 1.00 96.25 100 LEU A C 1
ATOM 803 O O . LEU A 1 100 ? -9.916 -3.871 -0.020 1.00 96.25 100 LEU A O 1
ATOM 807 N N . THR A 1 101 ? -9.814 -6.097 -0.251 1.00 92.44 101 THR A N 1
ATOM 808 C CA . THR A 1 101 ? -11.108 -6.370 0.394 1.00 92.44 101 THR A CA 1
ATOM 809 C C . THR A 1 101 ? -10.977 -7.173 1.682 1.00 92.44 101 THR A C 1
ATOM 811 O O . THR A 1 101 ? -11.877 -7.148 2.518 1.00 92.44 101 THR A O 1
ATOM 814 N N . GLU A 1 102 ? -9.889 -7.928 1.844 1.00 90.31 102 GLU A N 1
ATOM 815 C CA . GLU A 1 102 ? -9.665 -8.742 3.036 1.00 90.31 102 GLU A CA 1
ATOM 816 C C . GLU A 1 102 ? -9.057 -7.908 4.163 1.00 90.31 102 GLU A C 1
ATOM 818 O O . GLU A 1 102 ? -8.072 -7.193 3.979 1.00 90.31 102 GLU A O 1
ATOM 823 N N . ARG A 1 103 ? -9.630 -8.045 5.362 1.00 88.00 103 ARG A N 1
ATOM 824 C CA . ARG A 1 103 ? -9.232 -7.294 6.556 1.00 88.00 103 ARG A CA 1
ATOM 825 C C . ARG A 1 103 ? -7.743 -7.438 6.871 1.00 88.00 103 ARG A C 1
ATOM 827 O O . ARG A 1 103 ? -7.096 -6.441 7.169 1.00 88.00 103 ARG A O 1
ATOM 834 N N . SER A 1 104 ? -7.203 -8.655 6.823 1.00 88.88 104 SER A N 1
ATOM 835 C CA . SER A 1 104 ? -5.786 -8.915 7.108 1.00 88.88 104 SER A CA 1
ATOM 836 C C . SER A 1 104 ? -4.863 -8.190 6.134 1.00 88.88 104 SER A C 1
ATOM 838 O O . SER A 1 104 ? -3.870 -7.610 6.561 1.00 88.88 104 SER A O 1
ATOM 840 N N . ASP A 1 105 ? -5.222 -8.178 4.851 1.00 92.75 105 ASP A N 1
ATOM 841 C CA . ASP A 1 105 ? -4.430 -7.555 3.791 1.00 92.75 105 ASP A CA 1
ATOM 842 C C . ASP A 1 105 ? -4.462 -6.029 3.931 1.00 92.75 105 ASP A C 1
ATOM 844 O O . ASP A 1 105 ? -3.431 -5.366 3.828 1.00 92.75 105 ASP A O 1
ATOM 848 N N . ILE A 1 106 ? -5.634 -5.470 4.254 1.00 94.50 106 ILE A N 1
ATOM 849 C CA . ILE A 1 106 ? -5.779 -4.043 4.556 1.00 94.50 106 ILE A CA 1
ATOM 850 C C . ILE A 1 106 ? -4.937 -3.674 5.783 1.00 94.50 106 ILE A C 1
ATOM 852 O O . ILE A 1 106 ? -4.196 -2.696 5.749 1.00 94.50 106 ILE A O 1
ATOM 856 N N . ILE A 1 107 ? -5.004 -4.458 6.863 1.00 92.12 107 ILE A N 1
ATOM 857 C CA . ILE A 1 107 ? -4.196 -4.205 8.062 1.00 92.12 107 ILE A CA 1
ATOM 858 C C . ILE A 1 107 ? -2.708 -4.268 7.731 1.00 92.12 107 ILE A C 1
ATOM 860 O O . ILE A 1 107 ? -1.984 -3.386 8.181 1.00 92.12 107 ILE A O 1
ATOM 864 N N . ALA A 1 108 ? -2.270 -5.260 6.948 1.00 92.38 108 ALA A N 1
ATOM 865 C CA . ALA A 1 108 ? -0.885 -5.411 6.508 1.00 92.38 108 ALA A CA 1
ATOM 866 C C . ALA A 1 108 ? -0.397 -4.180 5.728 1.00 92.38 108 ALA A C 1
ATOM 868 O O . ALA A 1 108 ? 0.656 -3.640 6.047 1.00 92.38 108 ALA A O 1
ATOM 869 N N . LEU A 1 109 ? -1.197 -3.679 4.781 1.00 95.19 109 LEU A N 1
ATOM 870 C CA . LEU A 1 109 ? -0.892 -2.447 4.049 1.00 95.19 109 LEU A CA 1
ATOM 871 C C . LEU A 1 109 ? -0.766 -1.235 4.985 1.00 95.19 109 LEU A C 1
ATOM 873 O O . LEU A 1 109 ? 0.115 -0.391 4.825 1.00 95.19 109 LEU A O 1
ATOM 877 N N . LEU A 1 110 ? -1.672 -1.127 5.957 1.00 94.81 110 LEU A N 1
ATOM 878 C CA . LEU A 1 110 ? -1.761 0.045 6.820 1.00 94.81 110 LEU A CA 1
ATOM 879 C C . LEU A 1 110 ? -0.656 0.118 7.878 1.00 94.81 110 LEU A C 1
ATOM 881 O O . LEU A 1 110 ? -0.493 1.188 8.459 1.00 94.81 110 LEU A O 1
ATOM 885 N N . GLN A 1 111 ? 0.106 -0.957 8.128 1.00 90.75 111 GLN A N 1
ATOM 886 C CA . GLN A 1 111 ? 1.077 -1.041 9.236 1.00 90.75 111 GLN A CA 1
ATOM 887 C C . GLN A 1 111 ? 2.102 0.106 9.268 1.00 90.75 111 GLN A C 1
ATOM 889 O O . GLN A 1 111 ? 2.537 0.499 10.357 1.00 90.75 111 GLN A O 1
ATOM 894 N N . ASP A 1 112 ? 2.418 0.665 8.096 1.00 88.69 112 ASP A N 1
ATOM 895 C CA . ASP A 1 112 ? 3.348 1.781 7.898 1.00 88.69 112 ASP A CA 1
ATOM 896 C C . ASP A 1 112 ? 2.678 3.041 7.314 1.00 88.69 112 ASP A C 1
ATOM 898 O O . ASP A 1 112 ? 3.356 3.944 6.824 1.00 88.69 112 ASP A O 1
ATOM 902 N N . ALA A 1 113 ? 1.346 3.156 7.375 1.00 93.12 113 ALA A N 1
ATOM 903 C CA . ALA A 1 113 ? 0.630 4.287 6.779 1.00 93.12 113 ALA A CA 1
ATOM 904 C C . ALA A 1 113 ? 0.983 5.649 7.401 1.00 93.12 113 ALA A C 1
ATOM 906 O O . ALA A 1 113 ? 0.921 6.685 6.737 1.00 93.12 113 ALA A O 1
ATOM 907 N N . ASP A 1 114 ? 1.418 5.676 8.662 1.00 91.50 114 ASP A N 1
ATOM 908 C CA . ASP A 1 114 ? 1.932 6.883 9.313 1.00 91.50 114 ASP A CA 1
ATOM 909 C C . ASP A 1 114 ? 3.334 7.298 8.827 1.00 91.50 114 ASP A C 1
ATOM 911 O O . ASP A 1 114 ? 3.783 8.401 9.144 1.00 91.50 114 ASP A O 1
ATOM 915 N N . ARG A 1 115 ? 4.004 6.449 8.037 1.00 90.94 115 ARG A N 1
ATOM 916 C CA . ARG A 1 115 ? 5.313 6.694 7.409 1.00 90.94 115 ARG A CA 1
ATOM 917 C C . ARG A 1 115 ? 5.233 6.971 5.910 1.00 90.94 115 ARG A C 1
ATOM 919 O O . ARG A 1 115 ? 6.264 7.245 5.301 1.00 90.94 115 ARG A O 1
ATOM 926 N N . TRP A 1 116 ? 4.044 6.905 5.311 1.00 94.06 116 TRP A N 1
ATOM 927 C CA . TRP A 1 116 ? 3.857 7.311 3.919 1.00 94.06 116 TRP A CA 1
ATOM 928 C C . TRP A 1 116 ? 4.227 8.786 3.714 1.00 94.06 116 TRP A C 1
ATOM 930 O O . TRP A 1 116 ? 4.292 9.581 4.658 1.00 94.06 116 TRP A O 1
ATOM 940 N N . PHE A 1 117 ? 4.470 9.162 2.461 1.00 92.94 117 PHE A N 1
ATOM 941 C CA . PHE A 1 117 ? 4.837 10.530 2.124 1.00 92.94 117 PHE A CA 1
ATOM 942 C C . PHE A 1 117 ? 3.623 11.462 2.239 1.00 92.94 117 PHE A C 1
ATOM 944 O O . PHE A 1 117 ? 2.763 11.485 1.356 1.00 92.94 117 PHE A O 1
ATOM 951 N N . TRP A 1 118 ? 3.550 12.251 3.311 1.00 92.31 118 TRP A N 1
ATOM 952 C CA . TRP A 1 118 ? 2.443 13.180 3.556 1.00 92.31 118 TRP A CA 1
ATOM 953 C C . TRP A 1 118 ? 2.850 14.640 3.331 1.00 92.31 118 TRP A C 1
ATOM 955 O O . TRP A 1 118 ? 3.530 15.245 4.166 1.00 92.31 118 TRP A O 1
ATOM 965 N N . ASP A 1 119 ? 2.360 15.242 2.250 1.00 89.81 119 ASP A N 1
ATOM 966 C CA . ASP A 1 119 ? 2.577 16.652 1.917 1.00 89.81 119 ASP A CA 1
ATOM 967 C C . ASP A 1 119 ? 1.255 17.413 1.724 1.00 89.81 119 ASP A C 1
ATOM 969 O O . ASP A 1 119 ? 0.158 16.870 1.867 1.00 89.81 119 ASP A O 1
ATOM 973 N N . ASP A 1 120 ? 1.337 18.705 1.418 1.00 88.94 120 ASP A N 1
ATOM 974 C CA . ASP A 1 120 ? 0.145 19.542 1.247 1.00 88.94 120 ASP A CA 1
ATOM 975 C C . ASP A 1 120 ? -0.748 19.100 0.073 1.00 88.94 120 ASP A C 1
ATOM 977 O O . ASP A 1 120 ? -1.948 19.388 0.069 1.00 88.94 120 ASP A O 1
ATOM 981 N N . SER A 1 121 ? -0.204 18.371 -0.905 1.00 88.06 121 SER A N 1
ATOM 982 C CA . SER A 1 121 ? -0.947 17.903 -2.075 1.00 88.06 121 SER A CA 1
ATOM 983 C C . SER A 1 121 ? -1.844 16.697 -1.758 1.00 88.06 121 SER A C 1
ATOM 985 O O . SER A 1 121 ? -2.944 16.574 -2.321 1.00 88.06 121 SER A O 1
ATOM 987 N N . ASN A 1 122 ? -1.429 15.853 -0.805 1.00 89.62 122 ASN A N 1
ATOM 988 C CA . ASN A 1 122 ? -2.091 14.585 -0.495 1.00 89.62 122 ASN A CA 1
ATOM 989 C C . ASN A 1 122 ? -2.645 14.464 0.938 1.00 89.62 122 ASN A C 1
ATOM 991 O O . ASN A 1 122 ? -3.469 13.585 1.182 1.00 89.62 122 ASN A O 1
ATOM 995 N N . ARG A 1 123 ? -2.333 15.385 1.864 1.00 90.19 123 ARG A N 1
ATOM 996 C CA . ARG A 1 123 ? -2.833 15.390 3.263 1.00 90.19 123 ARG A CA 1
ATOM 997 C C . ARG A 1 123 ? -4.348 15.25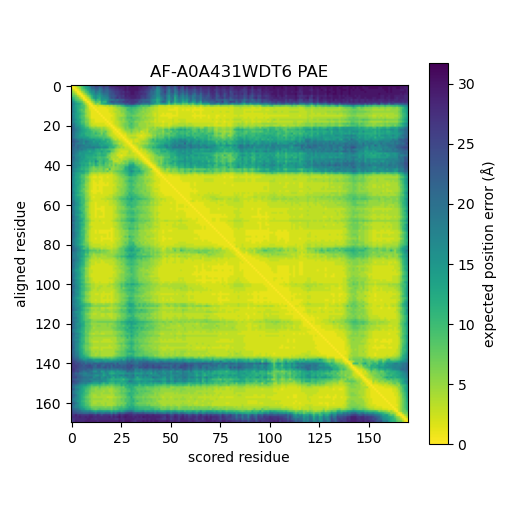3 3.412 1.00 90.19 123 ARG A C 1
ATOM 999 O O . ARG A 1 123 ? -4.825 14.697 4.399 1.00 90.19 123 ARG A O 1
ATOM 1006 N N . LYS A 1 124 ? -5.126 15.720 2.433 1.00 89.94 124 LYS A N 1
ATOM 1007 C CA . LYS A 1 124 ? -6.590 15.537 2.396 1.00 89.94 124 LYS A CA 1
ATOM 1008 C C . LYS A 1 124 ? -7.023 14.062 2.382 1.00 89.94 124 LYS A C 1
ATOM 1010 O O . LYS A 1 124 ? -8.153 13.767 2.754 1.00 89.94 124 LYS A O 1
ATOM 1015 N N . MET A 1 125 ? -6.145 13.147 1.963 1.00 92.38 125 MET A N 1
ATOM 1016 C CA . MET A 1 125 ? -6.376 11.699 1.962 1.00 92.38 125 MET A CA 1
ATOM 1017 C C . MET A 1 125 ? -6.254 11.078 3.361 1.00 92.38 125 MET A C 1
ATOM 1019 O O . MET A 1 125 ? -6.729 9.966 3.568 1.00 92.38 125 MET A O 1
ATOM 1023 N N . ILE A 1 126 ? -5.710 11.799 4.350 1.00 94.19 126 ILE A N 1
ATOM 1024 C CA . ILE A 1 126 ? -5.629 11.300 5.729 1.00 94.19 126 ILE A CA 1
ATOM 1025 C C . ILE A 1 126 ? -7.029 11.121 6.330 1.00 94.19 126 ILE A C 1
ATOM 1027 O O . ILE A 1 126 ? -7.272 10.154 7.039 1.00 94.19 126 ILE A O 1
ATOM 1031 N N . THR A 1 127 ? -7.982 12.011 6.043 1.00 92.31 127 THR A N 1
ATOM 1032 C CA . THR A 1 127 ? -9.350 11.893 6.576 1.00 92.31 127 THR A CA 1
ATOM 1033 C C . THR A 1 127 ? -10.075 10.616 6.132 1.00 92.31 127 THR A C 1
ATOM 1035 O O . THR A 1 127 ? -10.570 9.909 7.009 1.00 92.31 127 THR A O 1
ATOM 1038 N N . PRO A 1 128 ? -10.159 10.276 4.827 1.00 92.81 128 PRO A N 1
ATOM 1039 C CA . PRO A 1 128 ? -10.753 9.004 4.425 1.00 92.81 128 PRO A CA 1
ATOM 1040 C C . PRO A 1 128 ? -9.969 7.808 4.978 1.00 92.81 128 PRO A C 1
ATOM 1042 O O . PRO A 1 128 ? -10.590 6.860 5.435 1.00 92.81 128 PRO A O 1
ATOM 1045 N N . LEU A 1 129 ? -8.636 7.883 5.049 1.00 94.81 129 LEU A N 1
ATOM 1046 C CA . LEU A 1 129 ? -7.814 6.828 5.649 1.00 94.81 129 LEU A CA 1
ATOM 1047 C C . LEU A 1 129 ? -8.125 6.600 7.139 1.00 94.81 129 LEU A C 1
ATOM 1049 O O . LEU A 1 129 ? -8.242 5.462 7.583 1.00 94.81 129 LEU A O 1
ATOM 1053 N N . LEU A 1 130 ? -8.300 7.675 7.915 1.00 95.00 130 LEU A N 1
ATOM 1054 C CA . LEU A 1 130 ? -8.706 7.594 9.320 1.00 95.00 130 LEU A CA 1
ATOM 1055 C C . LEU A 1 130 ? -10.077 6.930 9.473 1.00 95.00 130 LEU A C 1
ATOM 1057 O O . LEU A 1 130 ? -10.253 6.142 10.397 1.00 95.00 130 LEU A O 1
ATOM 1061 N N . LYS A 1 131 ? -11.018 7.209 8.562 1.00 93.19 131 LYS A N 1
ATOM 1062 C CA . LYS A 1 131 ? -12.342 6.576 8.563 1.00 93.19 131 LYS A CA 1
ATOM 1063 C C . LYS A 1 131 ? -12.244 5.066 8.329 1.00 93.19 131 LYS A C 1
ATOM 1065 O O . L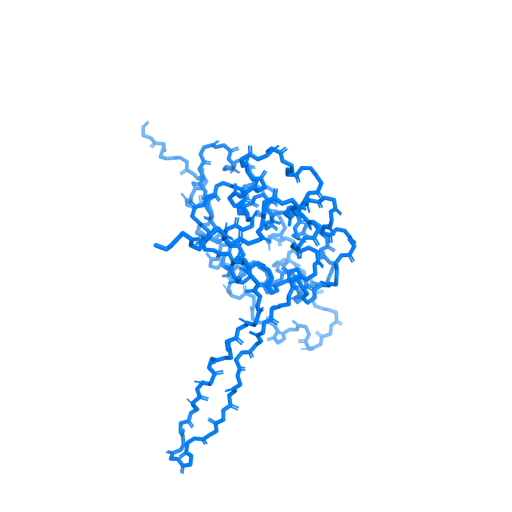YS A 1 131 ? -12.859 4.309 9.068 1.00 93.19 131 LYS A O 1
ATOM 1070 N N . GLU A 1 132 ? -11.432 4.630 7.368 1.00 93.06 132 GLU A N 1
ATOM 1071 C CA . GLU A 1 132 ? -11.176 3.199 7.135 1.00 93.06 132 GLU A CA 1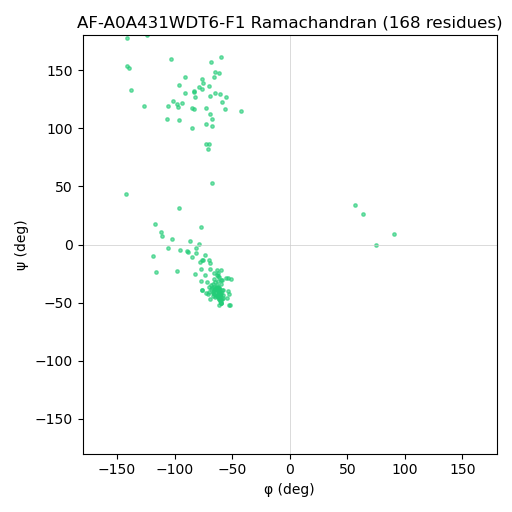
ATOM 1072 C C . GLU A 1 132 ? -10.546 2.532 8.370 1.00 93.06 132 GLU A C 1
ATOM 1074 O O . GLU A 1 132 ? -10.968 1.461 8.801 1.00 93.06 132 GLU A O 1
ATOM 1079 N N . ILE A 1 133 ? -9.573 3.193 9.009 1.00 93.94 133 ILE A N 1
ATOM 1080 C CA . ILE A 1 133 ? -8.951 2.690 10.244 1.00 93.94 133 ILE A CA 1
ATOM 1081 C C . ILE A 1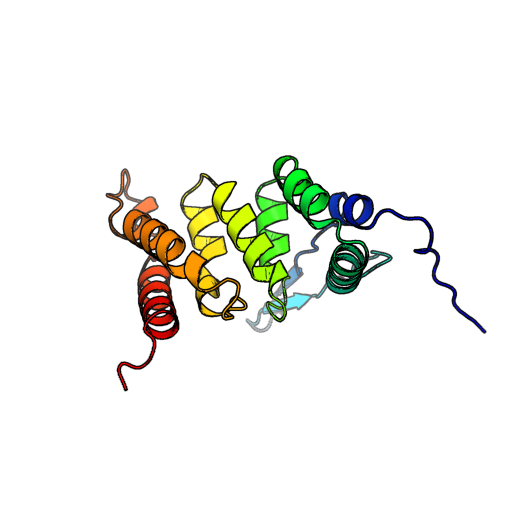 133 ? -9.973 2.574 11.384 1.00 93.94 133 ILE A C 1
ATOM 1083 O O . ILE A 1 133 ? -9.939 1.604 12.141 1.00 93.94 133 ILE A O 1
ATOM 1087 N N . GLU A 1 134 ? -10.879 3.541 11.523 1.00 93.00 134 GLU A N 1
ATOM 1088 C CA . GLU A 1 134 ? -11.965 3.493 12.507 1.00 93.00 134 GLU A CA 1
ATOM 1089 C C . GLU A 1 134 ? -12.913 2.322 12.254 1.00 93.00 134 GLU A C 1
ATOM 1091 O O . GLU A 1 134 ? -13.199 1.570 13.180 1.00 93.00 134 GLU A O 1
ATOM 1096 N N . GLU A 1 135 ? -13.323 2.099 11.005 1.00 91.44 135 GLU A N 1
ATOM 1097 C CA . GLU A 1 135 ? -14.176 0.965 10.632 1.00 91.44 135 GLU A CA 1
ATOM 1098 C C . GLU A 1 135 ? -13.500 -0.382 10.921 1.00 91.44 135 GLU A C 1
ATOM 1100 O O . GLU A 1 135 ? -14.140 -1.321 11.402 1.00 91.44 135 GLU A O 1
ATOM 1105 N N . LEU A 1 136 ? -12.185 -0.474 10.703 1.00 90.19 136 LEU A N 1
ATOM 1106 C CA . LEU A 1 136 ? -11.413 -1.656 11.071 1.00 90.19 136 LEU A CA 1
ATOM 1107 C C . LEU A 1 136 ? -11.358 -1.847 12.592 1.00 90.19 136 LEU A C 1
ATOM 1109 O O . LEU A 1 136 ? -11.473 -2.982 13.054 1.00 90.19 136 LEU A O 1
ATOM 1113 N N . LEU A 1 137 ? -11.194 -0.782 13.374 1.00 89.06 137 LEU A N 1
ATOM 1114 C CA . LEU A 1 137 ? -11.146 -0.851 14.840 1.00 89.06 137 LEU A CA 1
ATOM 1115 C C . LEU A 1 137 ? -12.507 -1.188 15.465 1.00 89.06 137 LEU A C 1
ATOM 1117 O O . LEU A 1 137 ? -12.553 -1.942 16.435 1.00 89.06 137 LEU A O 1
ATOM 1121 N N . ASP A 1 138 ? -13.596 -0.673 14.897 1.00 86.56 138 ASP A N 1
ATOM 1122 C CA . ASP A 1 138 ? -14.966 -0.875 15.386 1.00 86.56 138 ASP A CA 1
ATOM 1123 C C . ASP A 1 138 ? -15.571 -2.220 14.947 1.00 86.56 138 ASP A C 1
ATOM 1125 O O . ASP A 1 138 ? -16.664 -2.600 15.383 1.00 86.56 138 ASP A O 1
ATOM 1129 N N . HIS A 1 139 ? -14.870 -2.951 14.078 1.00 80.75 139 HIS A N 1
ATOM 1130 C CA . HIS A 1 139 ? -15.322 -4.232 13.558 1.00 80.75 139 HIS A CA 1
ATOM 1131 C C . HIS A 1 139 ? -15.557 -5.247 14.682 1.00 80.75 139 HIS A C 1
ATOM 1133 O O . HIS A 1 139 ? -14.656 -5.589 15.450 1.00 80.75 139 HIS A O 1
ATOM 1139 N N . GLN A 1 140 ? -16.780 -5.771 14.746 1.00 70.94 140 GLN A N 1
ATOM 1140 C CA . GLN A 1 140 ? -17.128 -6.835 15.679 1.00 70.94 140 GLN A CA 1
ATOM 1141 C C . GLN A 1 140 ? -16.722 -8.183 15.093 1.00 70.94 140 GLN A C 1
ATOM 1143 O O . GLN A 1 140 ? -17.256 -8.603 14.071 1.00 70.94 140 GLN A O 1
ATOM 1148 N N . TYR A 1 141 ? -15.790 -8.845 15.772 1.00 68.62 141 TYR A N 1
ATOM 1149 C CA . TYR A 1 141 ? -15.233 -10.131 15.369 1.00 68.62 141 TYR A CA 1
ATOM 1150 C C . TYR A 1 141 ? -16.314 -11.192 15.171 1.00 68.62 141 TYR A C 1
ATOM 1152 O O . TYR A 1 141 ? -17.131 -11.434 16.068 1.00 68.62 141 TYR A O 1
ATOM 1160 N N . SER A 1 142 ? -16.294 -11.828 14.003 1.00 65.12 142 SER A N 1
ATOM 1161 C CA . SER A 1 142 ? -17.248 -12.877 13.649 1.00 65.12 142 SER A CA 1
ATOM 1162 C C . SER A 1 142 ? -16.846 -14.243 14.217 1.00 65.12 142 SER A C 1
ATOM 1164 O O . SER A 1 142 ? -17.720 -15.065 14.511 1.00 65.12 142 SER A O 1
ATOM 1166 N N . ASP A 1 143 ? -15.549 -14.453 14.463 1.00 70.62 143 ASP A N 1
ATOM 1167 C CA . ASP A 1 143 ? -14.989 -15.656 15.077 1.00 70.62 143 ASP A CA 1
ATOM 1168 C C . ASP A 1 143 ? -13.827 -15.357 16.053 1.00 70.62 143 ASP A C 1
ATOM 1170 O O . ASP A 1 143 ? -13.464 -14.205 16.303 1.00 70.62 143 ASP A O 1
ATOM 1174 N N . ASP A 1 144 ? -13.298 -16.404 16.696 1.00 68.62 144 ASP A N 1
ATOM 1175 C CA . ASP A 1 144 ? -12.212 -16.285 17.676 1.00 68.62 144 ASP A CA 1
ATOM 1176 C C . ASP A 1 144 ? -10.827 -16.082 17.036 1.00 68.62 144 ASP A C 1
ATOM 1178 O O . ASP A 1 144 ? -9.944 -15.552 17.704 1.00 68.62 144 ASP A O 1
ATOM 1182 N N . LEU A 1 145 ? -10.638 -16.446 15.762 1.00 70.00 145 LEU A N 1
ATOM 1183 C CA . LEU A 1 145 ? -9.364 -16.287 15.054 1.00 70.00 145 LEU A CA 1
ATOM 1184 C C . LEU A 1 145 ? -9.149 -14.824 14.650 1.00 70.00 145 LEU A C 1
ATOM 1186 O O . LEU A 1 145 ? -8.056 -14.284 14.799 1.00 70.00 145 LEU A O 1
ATOM 1190 N N . GLU A 1 146 ? -10.205 -14.139 14.215 1.00 66.25 146 GLU A N 1
ATOM 1191 C CA . GLU A 1 146 ? -10.152 -12.710 13.904 1.00 66.25 146 GLU A CA 1
ATOM 1192 C C . GLU A 1 146 ? -9.800 -11.860 15.136 1.00 66.25 146 GLU A C 1
ATOM 1194 O O . GLU A 1 146 ? -9.197 -10.793 14.990 1.00 66.25 146 GLU A O 1
ATOM 1199 N N . LYS A 1 147 ? -10.122 -12.336 16.350 1.00 66.69 147 LYS A N 1
ATOM 1200 C CA . LYS A 1 147 ? -9.746 -11.679 17.617 1.00 66.69 147 LYS A CA 1
ATOM 1201 C C . LYS A 1 147 ? -8.248 -11.743 17.904 1.00 66.69 147 LYS A C 1
ATOM 1203 O O . LYS A 1 147 ? -7.768 -10.940 18.701 1.00 66.69 147 LYS A O 1
ATOM 1208 N N . GLU A 1 148 ? -7.521 -12.681 17.297 1.00 71.06 148 GLU A N 1
ATOM 1209 C CA . GLU A 1 148 ? -6.072 -12.816 17.486 1.00 71.06 148 GLU A CA 1
ATOM 1210 C C . GLU A 1 148 ? -5.276 -11.781 16.681 1.00 71.06 148 GLU A C 1
ATOM 1212 O O . GLU A 1 148 ? -4.098 -11.557 16.960 1.00 71.06 148 GLU A O 1
ATOM 1217 N N . ILE A 1 149 ? -5.909 -11.112 15.709 1.00 70.88 149 ILE A N 1
ATOM 1218 C CA . ILE A 1 149 ? -5.267 -10.034 14.958 1.00 70.88 149 ILE A CA 1
ATOM 1219 C C . ILE A 1 149 ? -5.074 -8.831 15.887 1.00 70.88 149 ILE A C 1
ATOM 1221 O O . ILE A 1 149 ? -6.032 -8.161 16.280 1.00 70.88 149 ILE A O 1
ATOM 1225 N N . ASP A 1 150 ? -3.814 -8.530 16.203 1.00 73.38 150 ASP A N 1
ATOM 1226 C CA . ASP A 1 150 ? -3.445 -7.372 17.010 1.00 73.38 150 ASP A CA 1
ATOM 1227 C C . ASP A 1 150 ? -3.725 -6.058 16.259 1.00 73.38 150 ASP A C 1
ATOM 1229 O O . ASP A 1 150 ? -2.972 -5.617 15.389 1.00 73.38 150 ASP A O 1
ATOM 1233 N N . VAL A 1 151 ? -4.825 -5.402 16.629 1.00 81.19 151 VAL A N 1
ATOM 1234 C CA . VAL A 1 151 ? -5.236 -4.095 16.095 1.00 81.19 151 VAL A CA 1
ATOM 1235 C C . VAL A 1 151 ? -4.615 -2.909 16.844 1.00 81.19 151 VAL A C 1
ATOM 1237 O O . VAL A 1 151 ? -4.895 -1.751 16.518 1.00 81.19 151 VAL A O 1
ATOM 1240 N N . SER A 1 152 ? -3.747 -3.143 17.835 1.00 86.00 152 SER A N 1
ATOM 1241 C CA . SER A 1 152 ? -3.050 -2.063 18.549 1.00 86.00 152 SER A CA 1
ATOM 1242 C C . SER A 1 152 ? -2.196 -1.213 17.604 1.00 86.00 152 SER A C 1
ATOM 1244 O O . SER A 1 152 ? -2.090 0.006 17.785 1.00 86.00 152 SER A O 1
ATOM 1246 N N . ILE A 1 153 ? -1.676 -1.826 16.533 1.00 88.75 153 ILE A N 1
ATOM 1247 C CA . ILE A 1 153 ? -0.950 -1.129 15.474 1.00 88.75 153 ILE A CA 1
ATOM 1248 C C . ILE A 1 153 ? -1.826 -0.074 14.790 1.00 88.75 153 ILE A C 1
ATOM 1250 O O . ILE A 1 153 ? -1.390 1.067 14.645 1.00 88.75 153 ILE A O 1
ATOM 1254 N N . LEU A 1 154 ? -3.087 -0.397 14.484 1.00 91.06 154 LEU A N 1
ATOM 1255 C CA . LEU A 1 154 ? -4.041 0.536 13.875 1.00 91.06 154 LEU A CA 1
ATOM 1256 C C . LEU A 1 154 ? -4.337 1.721 14.796 1.00 91.06 154 LEU A C 1
ATOM 1258 O O . LEU A 1 154 ? -4.415 2.858 14.339 1.00 91.06 154 LEU A O 1
ATOM 1262 N N . THR A 1 155 ? -4.430 1.482 16.108 1.00 91.12 155 THR A N 1
ATOM 1263 C CA . THR A 1 155 ? -4.609 2.562 17.093 1.00 91.12 155 THR A CA 1
ATOM 1264 C C . THR A 1 155 ? -3.413 3.516 17.090 1.00 91.12 155 THR A C 1
ATOM 1266 O O . THR A 1 155 ? -3.585 4.737 17.095 1.00 91.12 155 THR A O 1
ATOM 1269 N N . ARG A 1 156 ? -2.187 2.976 17.045 1.00 93.19 156 ARG A N 1
ATOM 1270 C CA . ARG A 1 156 ? -0.957 3.775 16.946 1.00 93.19 156 ARG A CA 1
ATOM 1271 C C . ARG A 1 156 ? -0.941 4.611 15.665 1.00 93.19 156 ARG A C 1
ATOM 1273 O O . ARG A 1 156 ? -0.686 5.813 15.736 1.00 93.19 156 ARG A O 1
ATOM 1280 N N . ILE A 1 157 ? -1.231 3.985 14.525 1.00 93.88 157 ILE A N 1
ATOM 1281 C CA . ILE A 1 157 ? -1.266 4.644 13.213 1.00 93.88 157 ILE A CA 1
ATOM 1282 C C . ILE A 1 157 ? -2.295 5.771 13.217 1.00 93.88 157 ILE A C 1
ATOM 1284 O O . ILE A 1 157 ? -1.957 6.897 12.862 1.00 93.88 157 ILE A O 1
ATOM 1288 N N . LYS A 1 158 ? -3.514 5.507 13.707 1.00 94.12 158 LYS A N 1
ATOM 1289 C CA . LYS A 1 158 ? -4.579 6.509 13.839 1.00 94.12 158 LYS A CA 1
ATOM 1290 C C . LYS A 1 158 ? -4.090 7.751 14.584 1.00 94.12 158 LYS A C 1
ATOM 1292 O O . LYS A 1 158 ? -4.189 8.861 14.069 1.00 94.12 158 LYS A O 1
ATOM 1297 N N . ILE A 1 159 ? -3.500 7.567 15.768 1.00 93.50 159 ILE A N 1
ATOM 1298 C CA . ILE A 1 159 ? -2.982 8.670 16.594 1.00 93.50 159 ILE A CA 1
ATOM 1299 C C . ILE A 1 159 ? -1.904 9.469 15.848 1.00 93.50 159 ILE A C 1
ATOM 1301 O O . ILE A 1 159 ? -1.857 10.696 15.953 1.00 93.50 159 ILE A O 1
ATOM 1305 N N . ASN A 1 160 ? -1.012 8.796 15.123 1.00 93.81 160 ASN A N 1
ATOM 1306 C CA . ASN A 1 160 ? 0.064 9.463 14.393 1.00 93.81 160 ASN A CA 1
ATOM 1307 C C . ASN A 1 160 ? -0.468 10.238 13.178 1.00 93.81 160 ASN A C 1
ATOM 1309 O O . ASN A 1 160 ? -0.110 11.403 13.000 1.00 93.81 160 ASN A O 1
ATOM 1313 N N . LEU A 1 161 ? -1.393 9.656 12.416 1.00 92.94 161 LEU A N 1
ATOM 1314 C CA . LEU A 1 161 ? -2.073 10.324 11.307 1.00 92.94 161 LEU A CA 1
ATOM 1315 C C . LEU A 1 161 ? -2.895 11.536 11.774 1.00 92.94 161 LEU A C 1
ATOM 1317 O O . LEU A 1 161 ? -2.844 12.591 11.147 1.00 92.94 161 LEU A O 1
ATOM 1321 N N . GLU A 1 162 ? -3.590 11.449 12.911 1.00 92.56 162 GLU A N 1
ATOM 1322 C CA . GLU A 1 162 ? -4.309 12.590 13.496 1.00 92.56 162 GLU A CA 1
ATOM 1323 C C . GLU A 1 162 ? -3.378 13.756 13.858 1.00 92.56 162 GLU A C 1
ATOM 1325 O O . GLU A 1 162 ? -3.751 14.920 13.687 1.00 92.56 162 GLU A O 1
ATOM 1330 N N . LYS A 1 163 ? -2.167 13.464 14.355 1.00 90.00 163 LYS A N 1
ATOM 1331 C CA . LYS A 1 163 ? -1.147 14.490 14.635 1.00 90.00 163 LYS A CA 1
ATOM 1332 C C . LYS A 1 163 ? -0.626 15.133 13.355 1.00 90.00 163 LYS A C 1
ATOM 1334 O O . LYS A 1 163 ? -0.375 16.332 13.357 1.00 90.00 163 LYS A O 1
ATOM 1339 N N . LEU A 1 164 ? -0.466 14.354 12.285 1.00 85.06 164 LEU A N 1
ATOM 1340 C CA . LEU A 1 164 ? -0.061 14.867 10.976 1.00 85.06 164 LEU A CA 1
ATOM 1341 C C . LEU A 1 164 ? -1.157 15.738 10.349 1.00 85.06 164 LEU A C 1
ATOM 1343 O O . LEU A 1 164 ? -0.845 16.758 9.736 1.00 85.06 164 LEU A O 1
ATOM 1347 N N . TYR A 1 165 ? -2.426 15.356 10.522 1.00 80.12 165 TYR A N 1
ATOM 1348 C CA . TYR A 1 165 ? -3.573 16.058 9.953 1.00 80.12 165 TYR A CA 1
ATOM 1349 C C . TYR A 1 165 ? -3.925 17.351 10.690 1.00 80.12 165 TYR A C 1
ATOM 1351 O O . TYR A 1 165 ? -4.278 18.327 10.036 1.00 80.12 165 TYR A O 1
ATOM 1359 N N . LYS A 1 166 ? -3.835 17.391 12.029 1.00 73.69 166 LYS A N 1
ATOM 1360 C CA . LYS A 1 166 ? -4.107 18.611 12.805 1.00 73.69 166 LYS A CA 1
ATOM 1361 C C . LYS A 1 166 ? -3.026 19.657 12.506 1.00 73.69 166 LYS A C 1
ATOM 1363 O O . LYS A 1 166 ? -1.908 19.515 13.004 1.00 73.69 166 LYS A O 1
ATOM 1368 N N . PRO A 1 167 ? -3.328 20.738 11.761 1.00 52.59 167 PRO A N 1
ATOM 1369 C CA . PRO A 1 167 ? -2.413 21.861 11.703 1.00 52.59 167 PRO A CA 1
ATOM 1370 C C . PRO A 1 167 ? -2.384 22.466 13.106 1.00 52.59 167 PRO A C 1
ATOM 1372 O O . PRO A 1 167 ? -3.408 22.502 13.795 1.00 52.59 167 PRO A O 1
ATOM 1375 N N . TYR A 1 168 ? -1.221 22.944 13.535 1.00 42.78 168 TYR A N 1
ATOM 1376 C CA . TYR A 1 168 ? -1.119 23.842 14.677 1.00 42.78 168 TYR A CA 1
ATOM 1377 C C . TYR A 1 168 ? -2.238 24.893 14.599 1.00 42.78 168 TYR A C 1
ATOM 1379 O O . TYR A 1 168 ? -2.262 25.711 13.682 1.00 42.78 168 TYR A O 1
ATOM 1387 N N . ILE A 1 169 ? -3.165 24.868 15.560 1.00 38.97 169 ILE A N 1
ATOM 1388 C CA . ILE A 1 169 ? -3.938 26.058 15.910 1.00 38.97 169 ILE A CA 1
ATOM 1389 C C . ILE A 1 169 ? -2.932 26.948 16.645 1.00 38.97 169 ILE A C 1
ATOM 1391 O O . ILE A 1 169 ? -2.738 26.803 17.852 1.00 38.97 169 ILE A O 1
ATOM 1395 N N . GLY A 1 170 ? -2.188 27.741 15.876 1.00 38.44 170 GLY A N 1
ATOM 1396 C CA . GLY A 1 170 ? -1.338 28.828 16.354 1.00 38.44 170 GLY A CA 1
ATOM 1397 C C . GLY A 1 170 ? -2.048 30.153 16.162 1.00 38.44 170 GLY A C 1
ATOM 1398 O O . GLY A 1 170 ? -2.603 30.344 15.057 1.00 38.44 170 GLY A O 1
#

Nearest PDB structures (foldseek):
  8ga7-assembly1_A  TM=3.116E-01  e=3.757E+00  synthetic construct
  3nf1-assembly1_A  TM=3.118E-01  e=4.877E+00  Homo sapiens

Mean predicted aligned error: 7.96 Å

Radius of gyration: 18.82 Å; Cα contacts (8 Å, |Δi|>4): 131; chains: 1; bounding box: 50×52×44 Å

Solvent-accessible surface area (backbone atoms only — not comparable to full-atom values): 10701 Å² total; per-residue (Å²): 134,83,85,75,68,94,63,87,87,55,63,43,55,66,51,56,76,68,62,78,83,78,74,63,50,76,43,72,71,84,79,85,47,76,44,78,42,80,70,84,75,91,65,94,68,54,71,67,62,34,51,53,49,29,59,78,69,65,44,54,68,63,45,61,55,53,54,77,78,51,56,70,66,56,53,49,51,50,57,73,67,55,84,34,84,42,65,66,48,37,54,50,50,55,53,48,55,74,70,53,82,52,68,70,60,46,51,63,64,48,76,54,56,65,63,44,34,77,46,92,91,51,47,78,54,51,60,62,51,48,52,54,51,48,54,63,69,70,54,77,68,90,51,78,69,64,63,68,59,77,57,65,59,55,55,52,34,48,56,48,42,51,57,72,64,52,70,82,93,120

Organism: NCBI:txid271099

Secondary structure (DSSP, 8-state):
---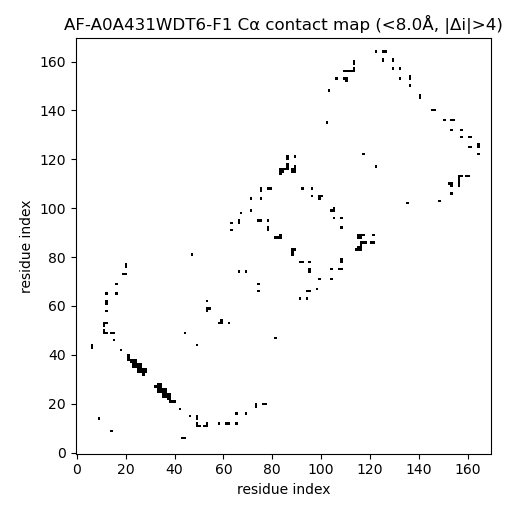--S-TT--HHHHHTT--PPPPEEEE-SSSPEEEEPPPP--SS-HHHHHHHHHHHT-HHHHHHHGGGS-HHHHHHHHHH----SHHHHHHHHHHHHH--SHHHHHHHHTTGGGS---TTTGGGHHHHHHHHHHHHHPPPSSTTGGGS-THHHHHHHHHHHHHHS----

pLDDT: mean 85.12, std 14.19, range [35.41, 97.69]

Foldseek 3Di:
DDCPQPPVPDQLLVLLLVDDQDDWDWDDPVPPDIDTHDDDDPRSADPVRSVVVCVVVVVVVSNLVSVLVDDLVSLLSSLVPDPLPDPVNLVSLVSSLVNDDDLVSNCSSLLCVLVHNDDPVCLVVLVVVLVVLVCSVPDDDPDPVSVPPPSVSSVVSSVSSVVVNDDPPD